Protein AF-A0A357LJW0-F1 (afdb_monomer)

Secondary structure (DSSP, 8-state):
---BTTBBTS-----SHHHHHHHHHT----GGGSHHHHHHHHHHHHHHHHHHHHHHHHHHHHHHTTSS-TTHHHH---

Radius of gyration: 26.99 Å; Cα contacts (8 Å, |Δi|>4): 20; chains: 1; bounding box: 48×38×64 Å

Sequence (78 aa):
MGRCKLHGGASTGPRTKDGLARLTEARTKHGKFTKEKRAEARRFAEEGRQMRGELKELEAWFVDHGHLSKDWRKDWEL

Foldseek 3Di:
DDADCVRPDVDPADPDPVSVVVVVVPDDDDCCPPPVNVVVVVVVVVVVVVVVVVVVVVVVVCCVVVVAPPCNVVVDDD

Mean predicted aligned error: 8.58 Å

Solvent-accessible surface area (backbone atoms only — not comparable to full-atom values): 4858 Å² total; per-residue (Å²): 140,92,53,47,68,90,52,79,50,66,70,82,74,69,88,48,73,67,48,46,48,52,55,57,70,67,59,77,76,76,66,74,74,36,74,64,45,48,49,52,53,51,4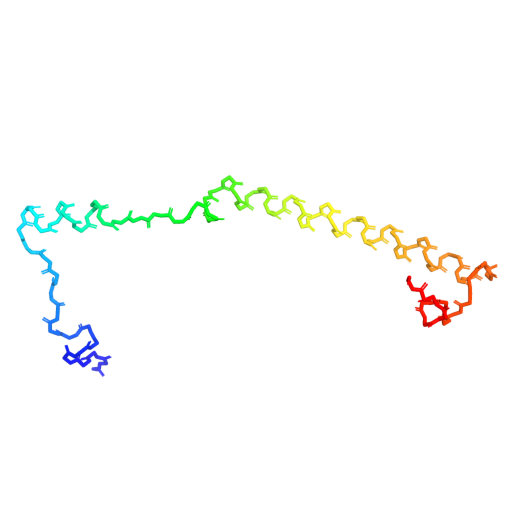9,53,54,48,54,54,50,50,55,53,48,55,52,49,53,51,51,49,51,35,37,76,72,65,77,35,60,95,58,44,77,78,74,54,83,132

pLDDT: mean 91.02, std 8.6, range [56.5, 98.56]

Structure (mmCIF, N/CA/C/O backbone):
data_AF-A0A357LJW0-F1
#
_entry.id   AF-A0A357LJW0-F1
#
loop_
_atom_site.group_PDB
_atom_site.id
_atom_site.type_symbol
_atom_site.label_atom_id
_atom_site.label_alt_id
_atom_site.label_comp_id
_atom_site.label_asym_id
_atom_site.label_entity_id
_atom_site.label_seq_id
_atom_site.pdbx_PDB_ins_code
_atom_site.Cartn_x
_atom_site.Cartn_y
_atom_site.Cartn_z
_atom_site.occupancy
_atom_site.B_iso_or_equiv
_atom_site.auth_seq_id
_atom_site.auth_comp_id
_atom_site.auth_asym_id
_atom_site.auth_atom_id
_atom_site.pdbx_PDB_model_num
ATOM 1 N N . MET A 1 1 ? -14.683 -33.781 19.132 1.00 56.50 1 MET A N 1
ATOM 2 C CA . MET A 1 1 ? -14.137 -33.335 20.435 1.00 56.50 1 MET A CA 1
ATOM 3 C C . MET A 1 1 ? -12.829 -32.611 20.156 1.00 56.50 1 MET A C 1
ATOM 5 O O . MET A 1 1 ? -11.939 -33.245 19.619 1.00 56.50 1 MET A O 1
ATOM 9 N N . GLY A 1 2 ? -12.732 -31.297 20.379 1.00 70.25 2 GLY A N 1
ATOM 10 C CA . GLY A 1 2 ? -11.568 -30.522 19.904 1.00 70.25 2 GLY A CA 1
ATOM 11 C C . GLY A 1 2 ? -11.243 -29.267 20.709 1.00 70.25 2 GLY A C 1
ATOM 12 O O . GLY A 1 2 ? -10.531 -28.400 20.223 1.00 70.25 2 GLY A O 1
ATOM 13 N N . ARG A 1 3 ? -11.782 -29.133 21.924 1.00 74.88 3 ARG A N 1
ATOM 14 C CA . ARG A 1 3 ? -11.492 -27.999 22.810 1.00 74.88 3 ARG A CA 1
ATOM 15 C C . ARG A 1 3 ? -10.974 -28.538 24.132 1.00 74.88 3 ARG A C 1
ATOM 17 O O . ARG A 1 3 ? -11.691 -29.266 24.814 1.00 74.88 3 ARG A O 1
ATOM 24 N N . CYS A 1 4 ? -9.721 -28.241 24.463 1.00 83.50 4 CYS A N 1
ATOM 25 C CA . CYS A 1 4 ? -9.140 -28.647 25.738 1.00 83.50 4 CYS A CA 1
ATOM 26 C C . CYS A 1 4 ? -9.553 -27.663 26.844 1.00 83.50 4 CYS A C 1
ATOM 28 O O . CYS A 1 4 ? -10.008 -26.552 26.564 1.00 83.50 4 CYS A O 1
ATOM 30 N N . LYS A 1 5 ? -9.372 -28.043 28.117 1.00 73.88 5 LYS A N 1
ATOM 31 C CA . LYS A 1 5 ? -9.680 -27.177 29.273 1.00 73.88 5 LYS A CA 1
ATOM 32 C C . LYS A 1 5 ? -9.052 -25.783 29.136 1.00 73.88 5 LYS A C 1
ATOM 34 O O . LYS A 1 5 ? -9.695 -24.795 29.476 1.00 73.88 5 LYS A O 1
ATOM 39 N N . LEU A 1 6 ? -7.841 -25.732 28.577 1.00 78.50 6 LEU A N 1
ATOM 40 C CA . LEU A 1 6 ? -7.052 -24.518 28.366 1.00 78.50 6 LEU A CA 1
ATOM 41 C C . LEU A 1 6 ? -7.399 -23.763 27.066 1.00 78.50 6 LEU A C 1
ATOM 43 O O . LEU A 1 6 ? -7.153 -22.568 26.987 1.00 78.50 6 LEU A O 1
ATOM 47 N N . HIS A 1 7 ? -8.007 -24.416 26.068 1.00 79.69 7 HIS A N 1
ATOM 48 C CA . HIS A 1 7 ? -8.366 -23.817 24.777 1.00 79.69 7 HIS A CA 1
ATOM 49 C C . HIS A 1 7 ? -9.851 -24.052 24.484 1.00 79.69 7 HIS A C 1
ATOM 51 O O . HIS A 1 7 ? -10.246 -25.019 23.831 1.00 79.69 7 HIS A O 1
ATOM 57 N N . GLY A 1 8 ? -10.682 -23.147 25.008 1.00 71.38 8 GLY A N 1
ATOM 58 C CA . GLY A 1 8 ? -12.111 -23.052 24.688 1.00 71.38 8 GLY A CA 1
ATOM 59 C C . GLY A 1 8 ? -13.027 -24.074 25.374 1.00 71.38 8 GLY A C 1
ATOM 60 O O . GLY A 1 8 ? -14.208 -24.128 25.038 1.00 71.38 8 GLY A O 1
ATOM 61 N N . GLY A 1 9 ? -12.506 -24.896 26.293 1.00 81.12 9 GLY A N 1
ATOM 62 C CA . GLY A 1 9 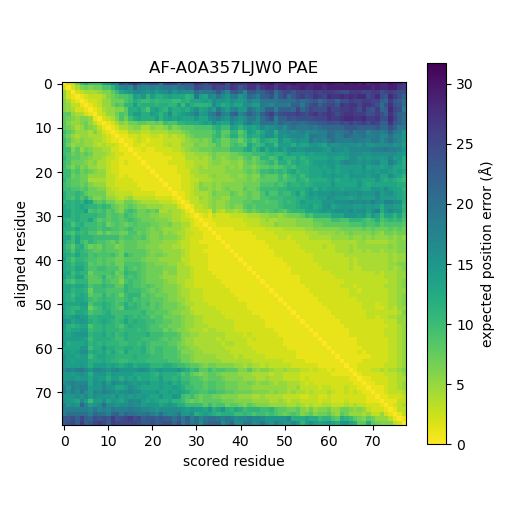? -13.283 -25.916 27.004 1.00 81.12 9 GLY A CA 1
ATOM 63 C C . GLY A 1 9 ? -13.951 -25.425 28.293 1.00 81.12 9 GLY A C 1
ATOM 64 O O . GLY A 1 9 ? -15.161 -25.560 28.433 1.00 81.12 9 GLY A O 1
ATOM 65 N N . ALA A 1 10 ? -13.181 -24.873 29.241 1.00 80.38 10 ALA A N 1
ATOM 66 C CA . ALA A 1 10 ? -13.692 -24.532 30.580 1.00 80.38 10 ALA A CA 1
ATOM 67 C C . ALA A 1 10 ? -13.950 -23.034 30.814 1.00 80.38 10 ALA A C 1
ATOM 69 O O . ALA A 1 10 ? -14.668 -22.673 31.744 1.00 80.38 10 ALA A O 1
ATOM 70 N N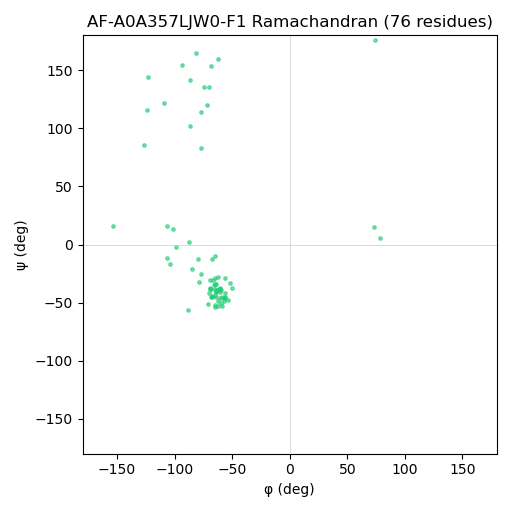 . SER A 1 11 ? -13.394 -22.153 29.980 1.00 79.88 11 SER A N 1
ATOM 71 C CA . SER A 1 11 ? -13.653 -20.714 30.075 1.00 79.88 11 SER A CA 1
ATOM 72 C C . SER A 1 11 ? -15.017 -20.375 29.484 1.00 79.88 11 SER A C 1
ATOM 74 O O . SER A 1 11 ? -15.223 -20.482 28.280 1.00 79.88 11 SER A O 1
ATOM 76 N N . THR A 1 12 ? -15.942 -19.926 30.329 1.00 82.19 12 THR A N 1
ATOM 77 C CA . THR A 1 12 ? -17.316 -19.568 29.932 1.00 82.19 12 THR A CA 1
ATOM 78 C C . THR A 1 12 ? -17.533 -18.068 29.717 1.00 82.19 12 THR A C 1
ATOM 80 O O . THR A 1 12 ? -18.636 -17.659 29.371 1.00 82.19 12 THR A O 1
ATOM 83 N N . GLY A 1 13 ? -16.506 -17.246 29.949 1.00 86.38 13 GLY A N 1
ATOM 84 C CA . GLY A 1 13 ? -16.608 -15.784 29.921 1.00 86.38 13 GLY A CA 1
ATOM 85 C C . GLY A 1 13 ? -17.338 -15.183 31.138 1.00 86.38 13 GLY A C 1
ATOM 86 O O . GLY A 1 13 ? -17.803 -15.922 32.015 1.00 86.38 13 GLY A O 1
ATOM 87 N N . PRO A 1 14 ? -17.406 -13.841 31.226 1.00 92.75 14 PRO A N 1
ATOM 88 C CA . PRO A 1 14 ? -18.104 -13.133 32.298 1.00 92.75 14 PRO A CA 1
ATOM 89 C C . PRO A 1 14 ? -19.629 -13.288 32.189 1.00 92.75 14 PRO A C 1
ATOM 91 O O . PRO A 1 14 ? -20.198 -13.144 31.111 1.00 92.75 14 PRO A O 1
ATOM 94 N N . ARG A 1 15 ? -20.294 -13.556 33.321 1.00 93.00 15 ARG A N 1
ATOM 95 C CA . ARG A 1 15 ? -21.764 -13.708 33.416 1.00 93.00 15 ARG A CA 1
ATOM 96 C C . ARG A 1 15 ? -22.477 -12.529 34.080 1.00 93.00 15 ARG A C 1
ATOM 98 O O . ARG A 1 15 ? -23.701 -12.466 34.059 1.00 93.00 15 ARG A O 1
ATOM 105 N N . THR A 1 16 ? -21.729 -11.621 34.701 1.00 95.75 16 THR A N 1
ATOM 106 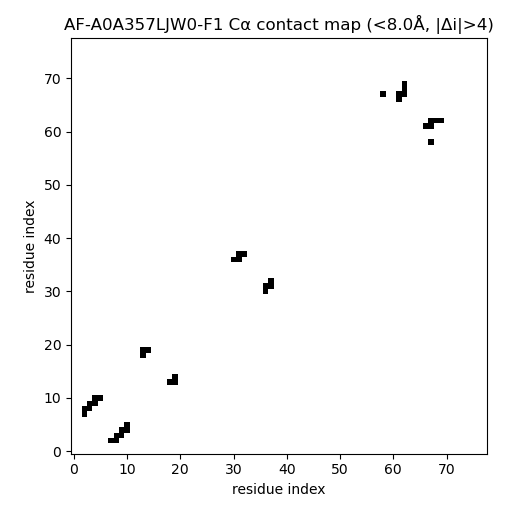C CA . THR A 1 16 ? -22.274 -10.450 35.398 1.00 95.75 16 THR A CA 1
ATOM 107 C C . THR A 1 16 ? -22.311 -9.238 34.470 1.00 95.75 16 THR A C 1
ATOM 109 O O . THR A 1 16 ? -21.507 -9.140 33.540 1.00 95.75 16 THR A O 1
ATOM 112 N N . LYS A 1 17 ? -23.221 -8.291 34.740 1.00 96.31 17 LYS A N 1
ATOM 113 C CA . LYS A 1 17 ? -23.318 -7.031 33.982 1.00 96.31 17 LYS A CA 1
ATOM 114 C C . LYS A 1 17 ? -21.989 -6.267 33.994 1.00 96.31 17 LYS A C 1
ATOM 116 O O . LYS A 1 17 ? -21.499 -5.896 32.933 1.00 96.31 17 LYS A O 1
ATOM 121 N N . ASP A 1 18 ? -21.360 -6.149 35.159 1.00 96.31 18 ASP A N 1
ATOM 122 C CA . ASP A 1 18 ? -20.068 -5.472 35.320 1.00 96.31 18 ASP A CA 1
ATOM 123 C C . ASP A 1 18 ? -18.944 -6.160 34.539 1.00 96.31 18 ASP A C 1
ATOM 125 O O . ASP A 1 18 ? -18.119 -5.505 33.904 1.00 96.31 18 ASP A O 1
ATOM 129 N N . GLY A 1 19 ? -18.921 -7.497 34.534 1.00 95.31 19 GLY A N 1
ATOM 130 C CA . GLY A 1 19 ? -17.930 -8.257 33.775 1.00 95.31 19 GLY A CA 1
ATOM 131 C C . GLY A 1 19 ? -18.076 -8.060 32.263 1.00 95.31 19 GLY A C 1
ATOM 132 O O . GLY A 1 19 ? -17.076 -7.942 31.555 1.00 95.31 19 GLY A O 1
ATOM 133 N N . LEU A 1 20 ? -19.314 -7.976 31.768 1.00 95.44 20 LEU A N 1
ATOM 134 C CA . LEU A 1 20 ? -19.604 -7.671 30.364 1.00 95.44 20 LEU A CA 1
ATOM 135 C C . LEU A 1 20 ? -19.258 -6.218 30.006 1.00 95.44 20 LEU A C 1
ATOM 137 O O . LEU A 1 20 ? -18.731 -5.970 28.917 1.00 95.44 20 LEU A O 1
ATOM 141 N N . ALA A 1 21 ? -19.501 -5.271 30.917 1.00 95.88 21 ALA A N 1
ATOM 142 C CA . ALA A 1 21 ? -19.137 -3.868 30.736 1.00 95.88 21 ALA A CA 1
ATOM 143 C C . ALA A 1 21 ? -17.615 -3.705 30.604 1.00 95.88 21 ALA A C 1
ATOM 145 O O . ALA A 1 21 ? -17.148 -3.150 29.611 1.00 95.88 21 ALA A O 1
ATOM 146 N N . ARG A 1 22 ? -16.836 -4.309 31.513 1.00 95.81 22 ARG A N 1
ATOM 147 C CA . ARG A 1 22 ? -15.363 -4.299 31.455 1.00 95.81 22 ARG A CA 1
ATOM 148 C C . ARG A 1 22 ? -14.813 -4.942 30.183 1.00 95.81 22 ARG A C 1
ATOM 150 O O . ARG A 1 22 ? -13.863 -4.431 29.601 1.00 95.81 22 ARG A O 1
ATOM 157 N N . LEU A 1 23 ? -15.402 -6.054 29.732 1.00 93.31 23 LEU A N 1
ATOM 158 C CA . LEU A 1 23 ? -15.009 -6.699 28.473 1.00 93.31 23 LEU A CA 1
ATOM 159 C C . LEU A 1 23 ? -15.264 -5.785 27.265 1.00 93.31 23 LEU A C 1
ATOM 161 O O . LEU A 1 23 ? -14.466 -5.751 26.328 1.00 93.31 23 LEU A O 1
ATOM 165 N N . THR A 1 24 ? -16.381 -5.059 27.288 1.00 91.81 24 THR A N 1
ATOM 166 C CA . THR A 1 24 ? -16.750 -4.113 26.232 1.00 91.81 24 THR A CA 1
ATOM 167 C C . THR A 1 24 ? -15.803 -2.917 26.212 1.00 91.81 24 THR A C 1
ATOM 169 O O . THR A 1 24 ? -15.316 -2.557 25.144 1.00 91.81 24 THR A O 1
ATOM 172 N N . GLU A 1 25 ? -15.496 -2.352 27.379 1.00 92.94 25 GLU A N 1
ATOM 173 C CA . GLU A 1 25 ? -14.571 -1.227 27.545 1.00 92.94 25 GLU A CA 1
ATOM 174 C C . GLU A 1 25 ? -13.138 -1.590 27.135 1.00 92.94 25 GLU A C 1
ATOM 176 O O . GLU A 1 25 ? -12.480 -0.841 26.416 1.00 92.94 25 GLU A O 1
ATOM 181 N N . ALA A 1 26 ? -12.677 -2.791 27.493 1.00 92.88 26 ALA A N 1
ATOM 182 C CA . ALA A 1 26 ? -11.357 -3.288 27.112 1.00 92.88 26 ALA A CA 1
ATOM 183 C C . ALA A 1 26 ? -11.214 -3.560 25.602 1.00 92.88 26 ALA A C 1
ATOM 185 O O . ALA A 1 26 ? -10.103 -3.782 25.111 1.00 92.88 26 ALA A O 1
ATOM 186 N N . ARG A 1 27 ? -12.318 -3.574 24.839 1.00 87.31 27 ARG A N 1
ATOM 187 C CA . ARG A 1 27 ? -12.295 -3.868 23.405 1.00 87.31 27 ARG A CA 1
ATOM 188 C C . ARG A 1 27 ? -11.789 -2.669 22.606 1.00 87.31 27 ARG A C 1
ATOM 190 O O . ARG A 1 27 ? -12.563 -1.944 21.982 1.00 87.31 27 ARG A O 1
ATOM 197 N N . THR A 1 28 ? -10.474 -2.535 22.514 1.00 86.88 28 THR A N 1
ATOM 198 C CA . THR A 1 28 ? -9.839 -1.600 21.584 1.00 86.88 28 THR A CA 1
ATOM 199 C C . THR A 1 28 ? -9.922 -2.139 20.150 1.00 86.88 28 THR A C 1
ATOM 201 O O . THR A 1 28 ? -9.727 -3.326 19.876 1.00 86.88 28 THR A O 1
ATOM 204 N N . LYS A 1 29 ? -10.282 -1.277 19.194 1.00 80.88 29 LYS A N 1
ATOM 205 C CA . LYS A 1 29 ? -10.332 -1.619 17.765 1.00 80.88 29 LYS A CA 1
ATOM 206 C C . LYS A 1 29 ? -9.199 -0.891 17.059 1.00 80.88 29 LYS A C 1
ATOM 208 O O . LYS A 1 29 ? -9.143 0.333 17.072 1.00 80.88 29 LYS A O 1
ATOM 213 N N . HIS A 1 30 ? -8.321 -1.639 16.398 1.00 82.88 30 HIS A N 1
ATOM 214 C CA . HIS A 1 30 ? -7.323 -1.038 15.524 1.00 82.88 30 HIS A CA 1
ATOM 215 C C . HIS A 1 30 ? -8.004 -0.509 14.250 1.00 82.88 30 HIS A C 1
ATOM 217 O O . HIS A 1 30 ? -8.627 -1.269 13.506 1.00 82.88 30 HIS A O 1
ATOM 223 N N . GLY A 1 31 ? -7.885 0.799 13.999 1.00 89.88 31 GLY A N 1
ATOM 224 C CA . GLY A 1 31 ? -8.567 1.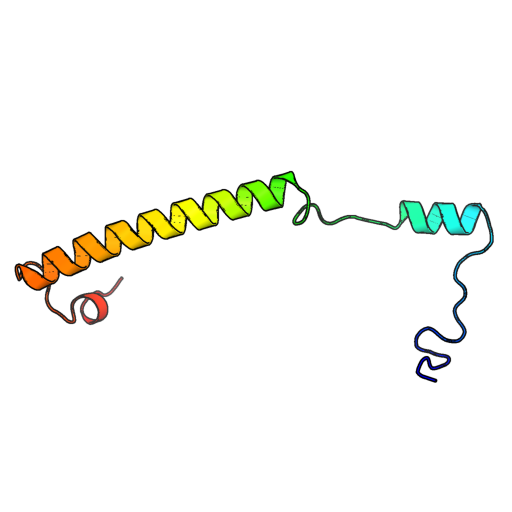494 12.899 1.00 89.88 31 GLY A CA 1
ATOM 225 C C . GLY A 1 31 ? -8.141 1.068 11.486 1.00 89.88 31 GLY A C 1
ATOM 226 O O . GLY A 1 31 ? -8.808 1.403 10.516 1.00 89.88 31 GLY A O 1
ATOM 227 N N . LYS A 1 32 ? -7.069 0.280 11.342 1.00 91.12 32 LYS A N 1
ATOM 228 C CA . LYS A 1 32 ? -6.536 -0.176 10.042 1.00 91.12 32 LYS A CA 1
ATOM 229 C C . LYS A 1 32 ? -7.546 -0.925 9.176 1.00 91.12 32 LYS A C 1
ATOM 231 O O . LYS A 1 32 ? -7.436 -0.911 7.955 1.00 91.12 32 LYS A O 1
ATOM 236 N N . PHE A 1 33 ? -8.514 -1.597 9.794 1.00 90.19 33 PHE A N 1
ATOM 237 C CA . PHE A 1 33 ? -9.496 -2.416 9.083 1.00 90.19 33 PHE A CA 1
ATOM 238 C C . PHE A 1 33 ? -10.893 -1.795 9.030 1.0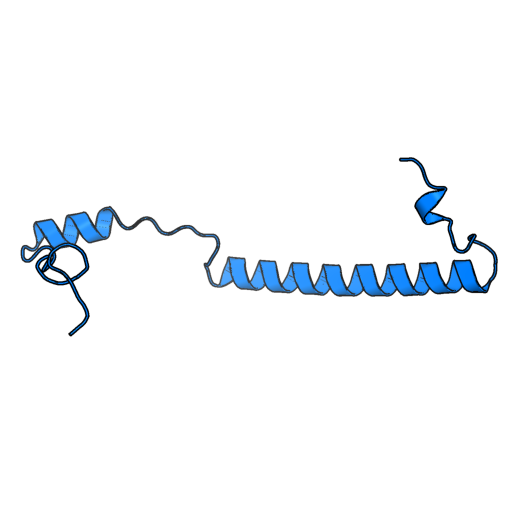0 90.19 33 PHE A C 1
ATOM 240 O O . PHE A 1 33 ? -11.849 -2.508 8.717 1.00 90.19 33 PHE A O 1
ATOM 247 N N . THR A 1 34 ? -11.027 -0.495 9.312 1.00 93.19 34 THR A N 1
ATOM 248 C CA . THR A 1 34 ? -12.290 0.208 9.064 1.00 93.19 34 THR A CA 1
ATOM 249 C C . THR A 1 34 ? -12.626 0.188 7.573 1.00 93.19 34 THR A C 1
ATOM 251 O O . THR A 1 34 ? -11.768 -0.052 6.714 1.00 93.19 34 THR A O 1
ATOM 254 N N . LYS A 1 35 ? -13.903 0.398 7.247 1.00 94.25 35 LYS A N 1
ATOM 255 C CA . LYS A 1 35 ? -14.379 0.373 5.860 1.00 94.25 35 LYS A CA 1
ATOM 256 C C . LYS A 1 35 ? -13.657 1.431 5.024 1.00 94.25 35 LYS A C 1
ATOM 258 O O . LYS A 1 35 ? -13.255 1.149 3.897 1.00 94.25 35 LYS A O 1
ATOM 263 N N . GLU A 1 36 ? -13.439 2.593 5.624 1.00 95.56 36 GLU A N 1
ATOM 264 C CA . GLU A 1 36 ? -12.774 3.761 5.060 1.00 95.56 36 GLU A CA 1
ATOM 265 C C . GLU A 1 36 ? -11.303 3.447 4.774 1.00 95.56 36 GLU A C 1
ATOM 267 O O . GLU A 1 36 ? -10.867 3.566 3.632 1.00 95.56 36 GLU A O 1
ATOM 272 N N . LYS A 1 37 ? -10.560 2.922 5.763 1.00 96.31 37 LYS A N 1
ATOM 273 C CA . LYS A 1 37 ? -9.144 2.557 5.582 1.00 96.31 37 LYS A CA 1
ATOM 274 C C . LYS A 1 37 ? -8.940 1.440 4.570 1.00 96.31 37 LYS A C 1
ATOM 276 O O . LYS A 1 37 ? -7.977 1.458 3.809 1.00 96.31 37 LYS A O 1
ATOM 281 N N . ARG A 1 38 ? -9.875 0.492 4.487 1.00 96.56 38 ARG A N 1
ATOM 282 C CA . ARG A 1 38 ? -9.856 -0.536 3.437 1.00 96.56 38 ARG A CA 1
ATOM 283 C C . ARG A 1 38 ? -10.130 0.039 2.047 1.00 96.56 38 ARG A C 1
ATOM 285 O O . ARG A 1 38 ? -9.544 -0.445 1.085 1.00 96.56 38 ARG A O 1
ATOM 292 N N . ALA A 1 39 ? -11.029 1.015 1.921 1.00 97.88 39 ALA A N 1
ATOM 293 C CA . ALA A 1 39 ? -11.303 1.675 0.646 1.00 97.88 39 ALA A CA 1
ATOM 294 C C . ALA A 1 39 ? -10.101 2.499 0.171 1.00 97.88 39 ALA A C 1
ATOM 296 O O . ALA A 1 39 ? -9.688 2.358 -0.975 1.00 97.88 39 ALA A O 1
ATOM 297 N N . GLU A 1 40 ? -9.499 3.267 1.077 1.00 97.88 40 GLU A N 1
ATOM 298 C CA . GLU A 1 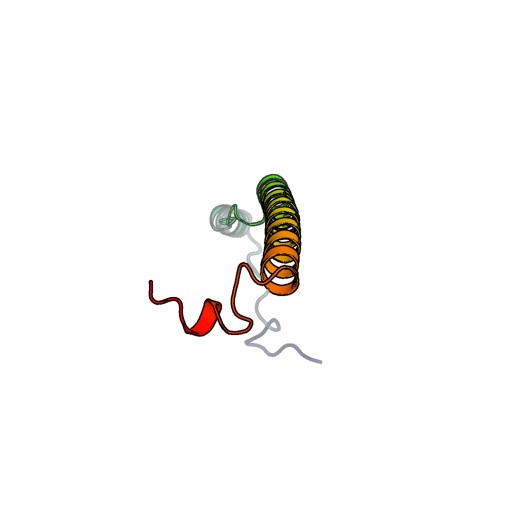40 ? -8.269 4.024 0.844 1.00 97.88 40 GLU A CA 1
ATOM 299 C C . GLU A 1 40 ? -7.117 3.105 0.399 1.00 97.88 40 GLU A C 1
ATOM 301 O O . GLU A 1 40 ? -6.513 3.328 -0.646 1.00 97.88 40 GLU A O 1
ATOM 306 N N . ALA A 1 41 ? -6.886 1.992 1.105 1.00 97.50 41 ALA A N 1
ATOM 307 C CA . ALA A 1 41 ? -5.852 1.026 0.730 1.00 97.50 41 ALA A CA 1
ATOM 308 C C . ALA A 1 41 ? -6.079 0.399 -0.658 1.00 97.50 41 ALA A C 1
ATOM 310 O O . ALA A 1 41 ? -5.121 0.177 -1.397 1.00 97.50 41 ALA A O 1
ATOM 311 N N . ARG A 1 42 ? -7.336 0.111 -1.032 1.00 98.25 42 ARG A N 1
ATOM 312 C CA . ARG A 1 42 ? -7.656 -0.405 -2.375 1.00 98.25 42 ARG A CA 1
ATOM 313 C C . ARG A 1 42 ? -7.353 0.620 -3.462 1.00 98.25 42 ARG A C 1
ATOM 315 O O . ARG A 1 42 ? -6.759 0.236 -4.464 1.00 98.25 42 ARG A O 1
ATOM 322 N N . ARG A 1 43 ? -7.718 1.887 -3.236 1.00 98.44 43 ARG A N 1
ATOM 323 C CA . ARG A 1 43 ? -7.430 2.989 -4.162 1.00 98.44 43 ARG A CA 1
ATOM 324 C C . ARG A 1 43 ? -5.932 3.148 -4.394 1.00 98.44 43 ARG A C 1
ATOM 326 O O . ARG A 1 43 ? -5.491 3.043 -5.529 1.00 98.44 43 ARG A O 1
ATOM 333 N N . PHE A 1 44 ? -5.14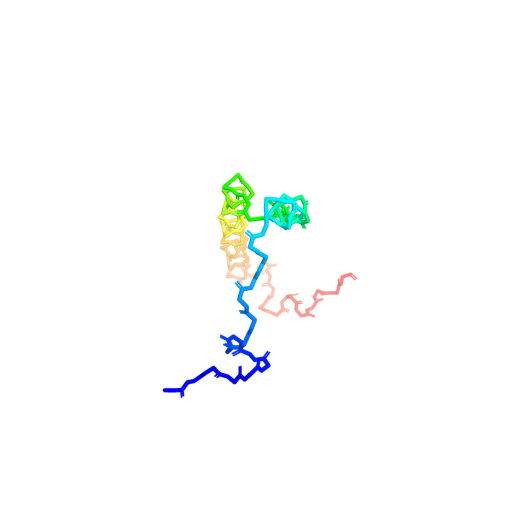1 3.261 -3.329 1.00 98.31 44 PHE A N 1
ATOM 334 C CA . PHE A 1 44 ? -3.685 3.377 -3.460 1.00 98.31 44 PHE A CA 1
ATOM 335 C C . PHE A 1 44 ? -3.046 2.166 -4.146 1.00 98.31 44 PHE A C 1
ATOM 337 O O . PHE A 1 44 ? -2.106 2.306 -4.926 1.00 98.31 44 PHE A O 1
ATOM 344 N N . ALA A 1 45 ? -3.552 0.958 -3.880 1.00 98.38 45 ALA A N 1
ATOM 345 C CA . ALA A 1 45 ? -3.058 -0.237 -4.552 1.00 98.38 45 ALA A CA 1
ATOM 346 C C . ALA A 1 45 ? -3.365 -0.225 -6.058 1.00 98.38 45 ALA A C 1
ATOM 348 O O . ALA A 1 45 ? -2.573 -0.755 -6.834 1.00 98.38 45 ALA A O 1
ATOM 349 N N . GLU A 1 46 ? -4.508 0.326 -6.464 1.00 98.56 46 GLU A N 1
ATOM 350 C CA . GLU A 1 46 ? -4.896 0.481 -7.865 1.00 98.56 46 GLU A CA 1
ATOM 351 C C . GLU A 1 46 ? -4.068 1.549 -8.574 1.00 98.56 46 GLU A C 1
ATOM 353 O O . GLU A 1 46 ? -3.426 1.228 -9.573 1.00 98.56 46 GLU A O 1
ATOM 358 N N . GLU A 1 47 ? -3.981 2.747 -7.997 1.00 98.44 47 GLU A N 1
ATOM 359 C CA . GLU A 1 47 ? -3.142 3.848 -8.491 1.00 98.44 47 GLU A CA 1
ATOM 360 C C . GLU A 1 47 ? -1.687 3.371 -8.656 1.00 98.44 47 GLU A C 1
ATOM 362 O O . GLU A 1 47 ? -1.096 3.470 -9.730 1.00 98.44 47 GLU A O 1
ATOM 367 N N . GLY A 1 48 ? -1.131 2.698 -7.643 1.00 98.50 48 GLY A N 1
ATOM 368 C CA . GLY A 1 48 ? 0.222 2.154 -7.722 1.00 98.50 48 GLY A CA 1
ATOM 369 C C . GLY A 1 48 ? 0.399 1.045 -8.768 1.00 98.50 48 GLY A C 1
ATOM 370 O O . GLY A 1 48 ? 1.503 0.874 -9.286 1.00 98.50 48 GLY A O 1
ATOM 371 N N . ARG A 1 49 ? -0.642 0.259 -9.085 1.00 98.56 49 ARG A N 1
ATOM 372 C CA . ARG A 1 49 ? -0.574 -0.729 -10.180 1.00 98.56 49 ARG A CA 1
ATOM 373 C C . ARG A 1 49 ? -0.536 -0.039 -11.540 1.00 98.56 49 ARG A C 1
ATOM 375 O O . ARG A 1 49 ? 0.256 -0.472 -12.370 1.00 98.56 49 ARG A O 1
ATOM 382 N N . GLN A 1 50 ? -1.339 1.006 -11.736 1.00 98.44 50 GLN A N 1
ATOM 383 C CA . GLN A 1 50 ? -1.362 1.787 -12.976 1.00 98.44 50 GLN A CA 1
ATOM 384 C C . GLN A 1 50 ? -0.005 2.451 -13.222 1.00 98.44 50 GLN A C 1
ATOM 386 O O . GLN A 1 50 ? 0.633 2.160 -14.228 1.00 98.44 50 GLN A O 1
ATOM 391 N N . MET A 1 51 ? 0.515 3.188 -12.235 1.00 98.25 51 MET A N 1
ATOM 392 C CA . MET A 1 51 ? 1.817 3.863 -12.341 1.00 98.25 51 MET A CA 1
ATOM 393 C C . MET A 1 51 ? 2.965 2.899 -12.675 1.00 98.25 51 MET A C 1
ATOM 395 O O . MET A 1 51 ? 3.830 3.204 -13.490 1.00 98.25 51 MET A O 1
ATOM 399 N N . ARG A 1 52 ? 2.991 1.708 -12.055 1.00 98.12 52 ARG A N 1
ATOM 400 C CA . ARG A 1 52 ? 4.008 0.689 -12.371 1.00 98.12 52 ARG A CA 1
ATOM 401 C C . ARG A 1 52 ? 3.827 0.079 -13.759 1.00 98.12 52 ARG A C 1
ATOM 403 O O . ARG A 1 52 ? 4.817 -0.349 -14.341 1.00 98.12 52 ARG A O 1
ATOM 410 N N . GLY A 1 53 ? 2.592 -0.008 -14.251 1.00 98.25 53 GLY A N 1
ATOM 411 C CA . GLY A 1 53 ? 2.292 -0.437 -15.615 1.00 98.25 53 GLY A CA 1
ATOM 412 C C . GLY A 1 53 ? 2.848 0.554 -16.629 1.00 98.25 53 GLY A C 1
ATOM 413 O O . GLY A 1 53 ? 3.674 0.172 -17.449 1.00 98.25 53 GLY A O 1
ATOM 414 N N . GLU A 1 54 ? 2.496 1.830 -16.484 1.00 98.19 54 GLU A N 1
ATOM 415 C CA . GLU A 1 54 ? 2.981 2.918 -17.343 1.00 98.19 54 GLU A CA 1
ATOM 416 C C . GLU A 1 54 ? 4.512 3.011 -17.338 1.00 98.19 54 GLU A C 1
ATO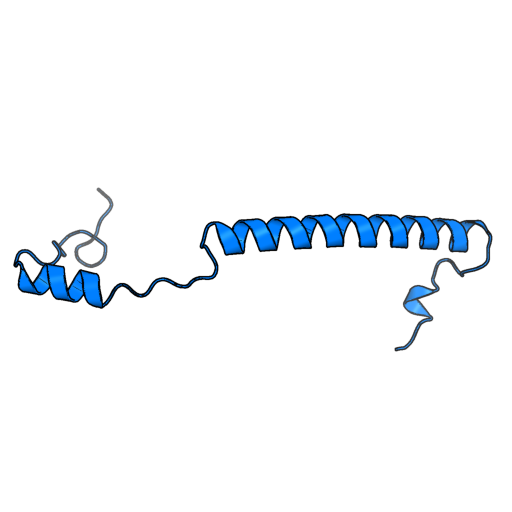M 418 O O . GLU A 1 54 ? 5.145 3.061 -18.391 1.00 98.19 54 GLU A O 1
ATOM 423 N N . LEU A 1 55 ? 5.135 2.950 -16.155 1.00 97.25 55 LEU A N 1
ATOM 424 C CA . LEU A 1 55 ? 6.594 2.974 -16.049 1.00 97.25 55 LEU A CA 1
ATOM 425 C C . LEU A 1 55 ? 7.241 1.788 -16.774 1.00 97.25 55 LEU A C 1
ATOM 427 O O . LEU A 1 55 ? 8.288 1.945 -17.395 1.00 97.25 55 LEU A O 1
ATOM 431 N N . LYS A 1 56 ? 6.621 0.606 -16.707 1.00 96.94 56 LYS A N 1
ATOM 432 C CA . LYS A 1 56 ? 7.113 -0.590 -17.393 1.00 96.94 56 LYS A CA 1
ATOM 433 C C . LYS A 1 56 ? 6.980 -0.470 -18.912 1.00 96.94 56 LYS A C 1
ATOM 435 O O . LYS A 1 56 ? 7.860 -0.943 -19.624 1.00 96.94 56 LYS A O 1
ATOM 440 N N . GLU A 1 57 ? 5.901 0.130 -19.408 1.00 97.88 57 GLU A N 1
ATOM 441 C CA . GLU A 1 57 ? 5.716 0.384 -20.843 1.00 97.88 57 GLU A CA 1
ATOM 442 C C . GLU A 1 57 ? 6.765 1.360 -21.372 1.00 97.88 57 GLU A C 1
ATOM 444 O O . GLU A 1 57 ? 7.399 1.085 -22.390 1.00 97.88 57 GLU A O 1
ATOM 449 N N . LEU A 1 58 ? 7.004 2.452 -20.641 1.00 96.88 58 LEU A N 1
ATOM 450 C CA . LEU A 1 58 ? 8.072 3.393 -20.966 1.00 96.88 58 LEU A CA 1
ATOM 451 C C . LEU A 1 58 ? 9.428 2.693 -20.956 1.00 96.88 58 LEU A C 1
ATOM 453 O O . LEU A 1 58 ? 10.163 2.767 -21.931 1.00 96.88 58 LEU A O 1
ATOM 457 N N . GLU A 1 59 ? 9.751 1.959 -19.896 1.00 96.06 59 GLU A N 1
ATOM 458 C CA . GLU A 1 59 ? 11.016 1.232 -19.811 1.00 96.06 59 GLU A CA 1
ATOM 459 C C . GLU A 1 59 ? 11.219 0.274 -20.992 1.00 96.06 59 GLU A C 1
ATOM 461 O O . GLU A 1 59 ? 12.293 0.268 -21.593 1.00 96.06 59 GLU A O 1
ATOM 466 N N . ALA A 1 60 ? 10.191 -0.499 -21.356 1.00 96.38 60 ALA A N 1
ATOM 467 C CA . ALA A 1 60 ? 10.251 -1.392 -22.507 1.00 96.38 60 ALA A CA 1
ATOM 468 C C . ALA A 1 60 ? 10.513 -0.613 -23.803 1.00 96.38 60 ALA A C 1
ATOM 470 O O . ALA A 1 60 ? 11.409 -0.971 -24.562 1.00 96.38 60 ALA A O 1
ATOM 471 N N . TRP A 1 61 ? 9.801 0.498 -24.013 1.00 98.00 61 TRP A N 1
ATOM 472 C CA . TRP A 1 61 ? 10.004 1.359 -25.175 1.00 98.00 61 TRP A CA 1
ATOM 473 C C . TRP A 1 61 ? 11.444 1.889 -25.252 1.00 98.00 61 TRP A C 1
ATOM 475 O O . TRP A 1 61 ? 12.062 1.825 -26.314 1.00 98.00 61 TRP A O 1
ATOM 485 N N . PHE A 1 62 ? 12.009 2.358 -24.136 1.00 97.25 62 PHE A N 1
ATOM 486 C CA . PHE A 1 62 ? 13.382 2.872 -24.085 1.00 97.25 62 PHE A CA 1
ATOM 487 C C . PHE A 1 62 ? 14.421 1.789 -24.402 1.00 97.25 62 PHE A C 1
ATOM 489 O O . PHE A 1 62 ? 15.392 2.066 -25.108 1.00 97.25 62 PHE A O 1
ATOM 496 N N . VAL A 1 63 ? 14.227 0.567 -23.904 1.00 95.75 63 VAL A N 1
ATOM 497 C CA . VAL A 1 63 ? 15.115 -0.564 -24.208 1.00 95.75 63 VAL A CA 1
ATOM 498 C C . VAL A 1 63 ? 15.004 -0.963 -25.682 1.00 95.75 63 VAL A C 1
ATOM 500 O O . VAL A 1 63 ? 16.026 -1.138 -26.345 1.00 95.75 63 VAL A O 1
ATOM 503 N N . ASP A 1 64 ? 13.787 -1.049 -26.221 1.00 97.00 64 ASP A N 1
ATOM 504 C CA . ASP A 1 64 ? 13.543 -1.458 -27.610 1.00 97.00 64 ASP A CA 1
ATOM 505 C C . ASP A 1 64 ? 14.108 -0.455 -28.628 1.00 97.00 64 ASP A C 1
ATOM 507 O O . ASP A 1 64 ? 14.605 -0.853 -29.682 1.00 97.00 64 ASP A O 1
ATOM 511 N N . HIS A 1 65 ? 14.094 0.840 -28.301 1.00 97.00 65 HIS A N 1
ATOM 512 C CA . HIS A 1 65 ? 14.647 1.903 -29.150 1.00 97.00 65 HIS A CA 1
ATOM 513 C C . HIS A 1 65 ? 16.145 2.154 -28.907 1.00 97.00 65 HIS A C 1
ATOM 515 O O . HIS A 1 65 ? 16.731 3.043 -29.523 1.00 97.00 65 HIS A O 1
ATOM 521 N N . GLY A 1 66 ? 16.785 1.378 -28.023 1.00 94.12 66 GLY A N 1
ATOM 522 C CA . GLY A 1 66 ? 18.218 1.484 -27.732 1.00 94.12 66 GLY A CA 1
ATOM 523 C C . GLY A 1 66 ? 18.612 2.709 -26.902 1.00 94.12 66 GLY A C 1
ATOM 524 O O . GLY A 1 66 ? 19.794 3.037 -26.826 1.00 94.12 66 GLY A O 1
ATOM 525 N N . HIS A 1 67 ? 17.650 3.384 -26.270 1.00 94.88 67 HIS A N 1
ATOM 526 C CA . HIS A 1 67 ? 17.912 4.477 -25.331 1.00 94.88 67 HIS A CA 1
ATOM 527 C C . HIS A 1 67 ? 18.377 3.972 -23.958 1.00 94.88 67 HIS A C 1
ATOM 529 O O . HIS A 1 67 ? 19.071 4.694 -23.247 1.00 94.88 67 HIS A O 1
ATOM 535 N N . LEU A 1 68 ? 18.014 2.738 -23.592 1.00 94.06 68 LEU A N 1
ATOM 536 C CA . LEU A 1 68 ? 18.511 2.041 -22.405 1.00 94.06 68 LEU A CA 1
ATOM 537 C C . LEU A 1 68 ? 19.148 0.701 -22.789 1.00 94.06 68 LEU A C 1
ATOM 539 O O . LEU A 1 68 ? 18.664 -0.000 -23.679 1.00 94.06 68 LEU A O 1
ATOM 543 N N . SER A 1 69 ? 20.221 0.322 -22.089 1.00 93.00 69 SER A N 1
ATOM 544 C CA . SER A 1 69 ? 20.777 -1.031 -22.183 1.00 93.00 69 SER A CA 1
ATOM 545 C C . SER A 1 69 ? 19.802 -2.042 -21.567 1.00 93.00 69 SER A C 1
ATOM 547 O O . SER A 1 69 ? 19.028 -1.714 -20.673 1.00 93.00 69 SER A O 1
ATOM 549 N N . LYS A 1 70 ? 19.834 -3.307 -21.999 1.00 90.88 70 LYS A N 1
ATOM 550 C CA . LYS A 1 70 ? 18.961 -4.350 -21.418 1.00 90.88 70 LYS A CA 1
ATOM 551 C C . LYS A 1 70 ? 19.228 -4.597 -19.930 1.00 90.88 70 LYS A C 1
ATOM 553 O O . LYS A 1 70 ? 18.324 -5.002 -19.205 1.00 90.88 70 LYS A O 1
ATOM 558 N N . ASP A 1 71 ? 20.456 -4.345 -19.492 1.00 91.81 71 ASP A N 1
ATOM 559 C CA . ASP A 1 71 ? 20.907 -4.526 -18.114 1.00 91.81 71 ASP A CA 1
ATOM 560 C C . ASP A 1 71 ? 20.968 -3.204 -17.329 1.00 91.81 71 ASP A C 1
ATOM 562 O O . ASP A 1 71 ? 21.476 -3.197 -16.211 1.00 91.81 71 ASP A O 1
ATOM 566 N N . TRP A 1 72 ? 20.379 -2.113 -17.845 1.00 91.56 72 TRP A N 1
ATOM 567 C CA . TRP A 1 72 ? 20.524 -0.758 -17.290 1.00 91.56 72 TRP A CA 1
ATOM 568 C C . TRP A 1 72 ? 20.225 -0.663 -15.788 1.00 91.56 72 TRP A C 1
ATOM 570 O O . TRP A 1 72 ? 20.859 0.111 -15.082 1.00 91.56 72 TRP A O 1
ATOM 580 N N . ARG A 1 73 ? 19.291 -1.473 -15.269 1.00 91.12 73 ARG A N 1
ATOM 581 C CA . ARG A 1 73 ? 18.963 -1.522 -13.833 1.00 91.12 73 ARG A CA 1
ATOM 582 C C . ARG A 1 73 ? 20.093 -2.067 -12.957 1.00 91.12 73 ARG A C 1
ATOM 584 O O . ARG A 1 73 ? 20.138 -1.730 -11.783 1.00 91.12 73 ARG A O 1
ATOM 591 N N . LYS A 1 74 ? 20.931 -2.964 -13.483 1.00 89.56 74 LYS A N 1
ATOM 592 C CA . LYS A 1 74 ? 22.109 -3.503 -12.779 1.00 89.56 74 LYS A CA 1
ATOM 593 C C . LYS A 1 74 ? 23.264 -2.511 -12.812 1.00 89.56 74 LYS A C 1
ATOM 595 O O . LYS A 1 74 ? 24.035 -2.458 -11.865 1.00 89.56 74 LYS A O 1
ATOM 600 N N . ASP A 1 75 ? 23.339 -1.750 -13.898 1.00 85.31 75 ASP A N 1
ATOM 601 C CA . ASP A 1 75 ? 24.357 -0.725 -14.119 1.00 85.31 75 ASP A CA 1
ATOM 602 C C . ASP A 1 75 ? 24.032 0.579 -13.361 1.00 85.31 75 ASP A C 1
ATOM 604 O O . ASP A 1 75 ? 24.873 1.468 -13.248 1.00 85.31 75 ASP A O 1
ATOM 608 N N . TRP A 1 76 ? 22.806 0.697 -12.841 1.00 85.88 76 TRP A N 1
ATOM 609 C CA . TRP A 1 76 ? 22.336 1.835 -12.061 1.00 85.88 76 TRP A CA 1
ATOM 610 C C . TRP A 1 76 ? 22.684 1.676 -10.574 1.00 85.88 76 TRP A C 1
ATOM 612 O O . TRP A 1 76 ? 21.994 0.965 -9.838 1.00 85.88 76 TRP A O 1
ATOM 622 N N . GLU A 1 77 ? 23.722 2.377 -10.116 1.00 79.62 77 GLU A N 1
ATOM 623 C CA . GLU A 1 77 ? 23.966 2.599 -8.685 1.00 79.62 77 GLU A CA 1
ATOM 624 C C . GLU A 1 77 ? 23.192 3.831 -8.188 1.00 79.62 77 GLU A C 1
ATOM 626 O O . GLU A 1 77 ? 23.035 4.814 -8.916 1.00 79.62 77 GLU A O 1
ATOM 631 N N . LEU A 1 78 ? 22.653 3.744 -6.966 1.00 68.69 78 LEU A N 1
ATOM 632 C CA . LEU A 1 78 ? 21.771 4.752 -6.366 1.00 68.69 78 LEU A CA 1
ATOM 633 C C . LEU A 1 78 ? 22.542 5.808 -5.566 1.00 68.69 78 LEU A C 1
ATOM 635 O O . LEU A 1 78 ? 23.443 5.409 -4.796 1.00 68.69 78 LEU A O 1
#